Protein AF-A0A179DLZ9-F1 (afdb_monomer)

Secondary structure (DSSP, 8-state):
-HHHHHHHHHHHHS------------SEEEEEEEEEE-SS--HHHHHH-TTS--EE-S---S-S-EEEEEEEEE---S--------SS--S--EEEEETTTTEEEEEGGG-TT-----

Organism: NCBI:txid1826909

Radius of gyration: 25.73 Å; Cα contacts (8 Å, |Δi|>4): 103; c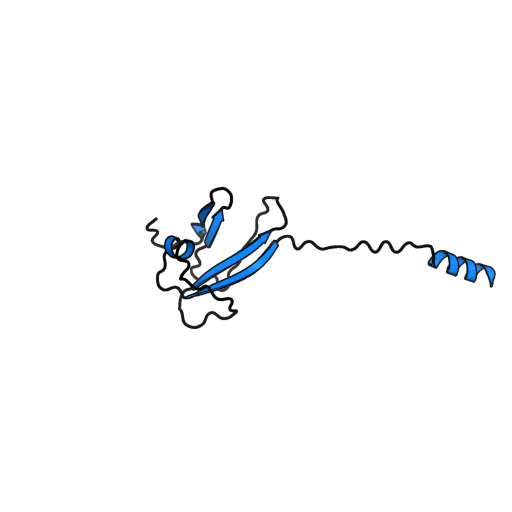hains: 1; bounding box: 44×62×67 Å

Solvent-accessible surface area (backbone atoms only — not comparable to full-atom values): 8088 Å² total; per-residue (Å²): 121,71,68,61,55,54,53,54,55,53,59,66,70,7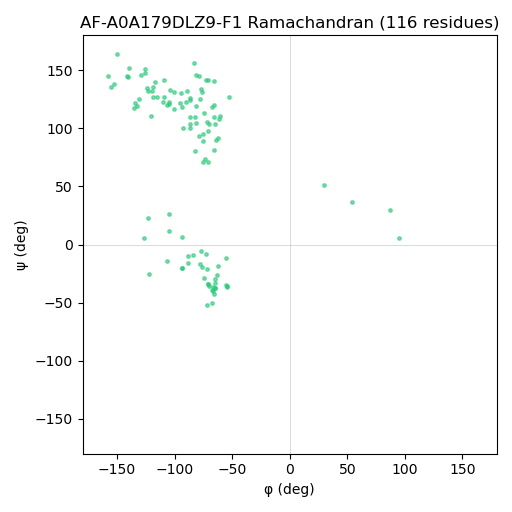0,60,80,80,76,75,72,79,79,76,78,74,71,58,62,44,79,78,42,59,30,39,30,76,52,84,82,74,49,72,69,47,73,75,67,43,82,82,66,70,63,39,77,66,100,67,96,72,95,60,96,48,67,47,76,49,71,44,71,48,63,76,54,91,64,94,69,90,81,86,86,85,66,84,80,81,59,94,54,66,48,73,47,79,37,79,89,80,72,41,80,41,77,44,68,95,36,34,87,81,66,84,76,86,124

Sequence (118 aa):
MKKTILQILFLLFVLPIFAKSANCIIDTAIVQTEMLPDKGYSLNQISKDNSLTFKETDSLKGATSYWVRMLIYNSDNNSKRYISTVDPNINTCLFTFNKISKKWLVNPSFCANLQTNV

Foldseek 3Di:
DVVVVVVVVVVVVPPPPPPPPPPPDPQKDFPAKWKAADPPDDPVCVVPPPVRDTHGDPDDPDHPDMDIDTDMDGPDPDPDDDDDDDPVLPLAWDWDQDPVVRDIDTDCVSNVPDPDPD

Structure (mmCIF, N/CA/C/O backbone):
data_AF-A0A179DLZ9-F1
#
_entry.id   AF-A0A179DLZ9-F1
#
loop_
_atom_site.group_PDB
_atom_site.id
_atom_site.type_symbol
_atom_site.label_atom_id
_atom_site.label_alt_id
_atom_site.label_comp_id
_atom_site.label_asym_id
_atom_site.label_entity_id
_atom_site.label_seq_id
_atom_site.pdbx_PDB_ins_code
_atom_site.Cartn_x
_atom_site.Cartn_y
_atom_site.Cartn_z
_atom_site.occupancy
_atom_site.B_iso_or_equiv
_atom_site.auth_seq_id
_atom_site.auth_comp_id
_atom_site.auth_asym_id
_atom_site.auth_atom_id
_atom_site.pdbx_PDB_model_num
ATOM 1 N N . MET A 1 1 ? 25.231 -45.384 -52.478 1.00 56.72 1 MET A N 1
ATOM 2 C CA . MET A 1 1 ? 24.270 -44.886 -51.463 1.00 56.72 1 MET A CA 1
ATOM 3 C C . MET A 1 1 ? 24.820 -44.746 -50.036 1.00 56.72 1 MET A C 1
ATOM 5 O O . MET A 1 1 ? 24.242 -43.985 -49.282 1.00 56.72 1 MET A O 1
ATOM 9 N N . LYS A 1 2 ? 25.925 -45.399 -49.629 1.00 58.22 2 LYS A N 1
ATOM 10 C CA . LYS A 1 2 ? 26.454 -45.260 -48.248 1.00 58.22 2 LYS A CA 1
ATOM 11 C C . LYS A 1 2 ? 27.168 -43.922 -47.955 1.00 58.22 2 LYS A C 1
ATOM 13 O O . LYS A 1 2 ? 27.132 -43.455 -46.824 1.00 58.22 2 LYS A O 1
ATOM 18 N N . LYS A 1 3 ? 27.775 -43.277 -48.964 1.00 59.50 3 LYS A N 1
ATOM 19 C CA . LYS A 1 3 ? 28.494 -41.992 -48.802 1.00 59.50 3 LYS A CA 1
ATOM 20 C C . LYS A 1 3 ? 27.571 -40.792 -48.538 1.00 59.50 3 LYS A C 1
ATOM 22 O O . LYS A 1 3 ? 27.944 -39.915 -47.770 1.00 59.50 3 LYS A O 1
ATOM 27 N N . THR A 1 4 ? 26.367 -40.782 -49.111 1.00 71.00 4 THR A N 1
ATOM 28 C CA . THR A 1 4 ? 25.389 -39.696 -48.927 1.00 71.00 4 THR A CA 1
ATOM 29 C C . THR A 1 4 ? 24.785 -39.689 -47.524 1.00 71.00 4 THR A C 1
ATOM 31 O O . THR A 1 4 ? 24.560 -38.624 -46.965 1.00 71.00 4 THR A O 1
ATOM 34 N N . ILE A 1 5 ? 24.603 -40.863 -46.911 1.00 74.81 5 ILE A N 1
ATOM 35 C CA . ILE A 1 5 ? 24.109 -40.976 -45.529 1.00 74.81 5 ILE A CA 1
ATOM 36 C C . ILE A 1 5 ? 25.126 -40.392 -44.540 1.00 74.81 5 ILE A C 1
ATOM 38 O O . ILE A 1 5 ? 24.746 -39.643 -43.646 1.00 74.81 5 ILE A O 1
ATOM 42 N N . LEU A 1 6 ? 26.421 -40.668 -44.733 1.00 71.06 6 LEU A N 1
ATOM 43 C CA . LEU A 1 6 ? 27.476 -40.150 -43.856 1.00 71.06 6 LEU A CA 1
ATOM 44 C C . LEU A 1 6 ? 27.616 -38.622 -43.956 1.00 71.06 6 LEU A C 1
ATOM 46 O O . LEU A 1 6 ? 27.827 -37.960 -42.946 1.00 71.06 6 LEU A O 1
ATOM 50 N N . GLN A 1 7 ? 27.447 -38.057 -45.155 1.00 72.44 7 GLN A N 1
ATOM 51 C CA . GLN A 1 7 ? 27.474 -36.605 -45.367 1.00 72.44 7 GLN A CA 1
ATOM 52 C C . GLN A 1 7 ? 26.283 -35.896 -44.709 1.00 72.44 7 GLN A C 1
ATOM 54 O O . GLN A 1 7 ? 26.467 -34.839 -44.115 1.00 72.44 7 GLN A O 1
ATOM 59 N N . ILE A 1 8 ? 25.087 -36.493 -44.750 1.00 71.94 8 ILE A N 1
ATOM 60 C CA . ILE A 1 8 ? 23.900 -35.962 -44.058 1.00 71.94 8 ILE A CA 1
ATOM 61 C C . ILE A 1 8 ? 24.081 -36.040 -42.535 1.00 71.94 8 ILE A C 1
ATOM 63 O O . ILE A 1 8 ? 23.750 -35.090 -41.829 1.00 71.94 8 ILE A O 1
ATOM 67 N N . LEU A 1 9 ? 24.667 -37.131 -42.027 1.00 70.00 9 LEU A N 1
ATOM 68 C CA . LEU A 1 9 ? 24.955 -37.281 -40.598 1.00 70.00 9 LEU A CA 1
ATOM 69 C C . LEU A 1 9 ? 25.984 -36.252 -40.107 1.00 70.00 9 LEU A C 1
ATOM 71 O O . LEU A 1 9 ? 25.851 -35.721 -39.008 1.00 70.00 9 LEU A O 1
ATOM 75 N N . PHE A 1 10 ? 26.985 -35.943 -40.938 1.00 67.69 10 PHE A N 1
ATOM 76 C CA . PHE A 1 10 ? 27.981 -34.919 -40.632 1.00 67.69 10 PHE A CA 1
ATOM 77 C C . PHE A 1 10 ? 27.371 -33.511 -40.669 1.00 67.69 10 PHE A C 1
ATOM 79 O O . PHE A 1 10 ? 27.701 -32.689 -39.824 1.00 67.69 10 PHE A O 1
ATOM 86 N N . LEU A 1 11 ? 26.422 -33.244 -41.575 1.00 65.88 11 LEU A N 1
ATOM 87 C CA . LEU A 1 11 ? 25.724 -31.954 -41.646 1.00 65.88 11 LEU A CA 1
ATOM 88 C C . LEU A 1 11 ? 24.864 -31.673 -40.397 1.00 65.88 11 LEU A C 1
ATOM 90 O O . LEU A 1 11 ? 24.755 -30.526 -39.973 1.00 65.88 11 LEU A O 1
ATOM 94 N N . LEU A 1 12 ? 24.289 -32.713 -39.783 1.00 63.78 12 LEU A N 1
ATOM 95 C CA . LEU A 1 12 ? 23.479 -32.593 -38.562 1.00 63.78 12 LEU A CA 1
ATOM 96 C C . LEU A 1 12 ? 24.309 -32.284 -37.303 1.00 63.78 12 LEU A C 1
ATOM 98 O O . LEU A 1 12 ? 23.765 -31.745 -36.343 1.00 63.78 12 LEU A O 1
ATOM 102 N N . PHE A 1 13 ? 25.614 -32.576 -37.305 1.00 61.50 13 PHE A N 1
ATOM 103 C CA . PHE A 1 13 ? 26.506 -32.338 -36.160 1.00 61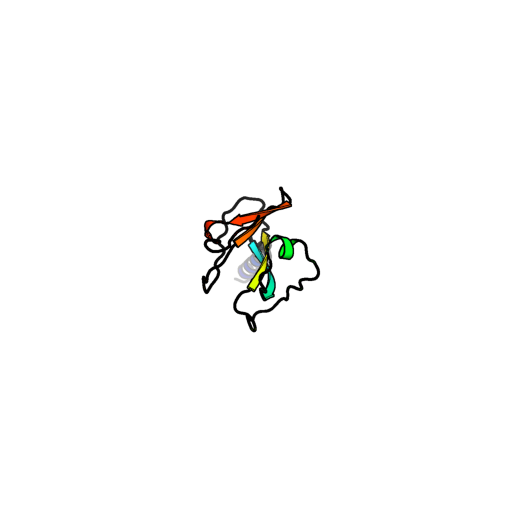.50 13 PHE A CA 1
ATOM 104 C C . PHE A 1 13 ? 27.154 -30.943 -36.139 1.00 61.50 13 PHE A C 1
ATOM 106 O O . PHE A 1 13 ? 27.750 -30.573 -35.130 1.00 61.50 13 PHE A O 1
ATOM 113 N N . VAL A 1 14 ? 27.042 -30.157 -37.220 1.00 62.59 14 VAL A N 1
ATOM 114 C CA . VAL A 1 14 ? 27.684 -28.828 -37.347 1.00 62.59 14 VAL A CA 1
ATOM 115 C C . VAL A 1 14 ? 26.683 -27.680 -37.182 1.00 62.59 14 VAL A C 1
ATOM 117 O O . VAL A 1 14 ? 27.015 -26.529 -37.436 1.00 62.59 14 VAL A O 1
ATOM 120 N N . LEU A 1 15 ? 25.455 -27.942 -36.728 1.00 62.75 15 LEU A N 1
ATOM 121 C CA . LEU A 1 15 ? 24.566 -26.863 -36.303 1.00 62.75 15 LEU A CA 1
ATOM 122 C C . LEU A 1 15 ? 24.940 -26.470 -34.868 1.00 62.75 15 LEU A C 1
ATOM 124 O O . LEU A 1 15 ? 24.601 -27.214 -33.944 1.00 62.75 15 LEU A O 1
ATOM 128 N N . PRO A 1 16 ? 25.621 -25.330 -34.626 1.00 61.59 16 PRO A N 1
ATOM 129 C CA . PRO A 1 16 ? 25.677 -24.786 -33.285 1.00 61.59 16 PRO A CA 1
ATOM 130 C C . PRO A 1 16 ? 24.235 -24.483 -32.891 1.00 61.59 16 PRO A C 1
ATOM 132 O O . PRO A 1 16 ? 23.581 -23.603 -33.453 1.00 61.59 16 PRO A O 1
ATOM 135 N N . ILE A 1 17 ? 23.726 -25.262 -31.941 1.00 60.47 17 ILE A N 1
ATOM 136 C CA . ILE A 1 17 ? 22.481 -24.984 -31.244 1.00 60.47 17 ILE A CA 1
ATOM 137 C C . ILE A 1 17 ? 22.749 -23.712 -30.437 1.00 60.47 17 ILE A C 1
ATOM 139 O O . ILE A 1 17 ? 23.058 -23.751 -29.250 1.00 60.47 17 ILE A O 1
ATOM 143 N N . PHE A 1 18 ? 22.663 -22.554 -31.089 1.00 60.09 18 PHE A N 1
ATOM 144 C CA . PHE A 1 18 ? 22.463 -21.288 -30.408 1.00 60.09 18 PHE A CA 1
ATOM 145 C C . PHE A 1 18 ? 21.025 -21.298 -29.893 1.00 60.09 18 PHE A C 1
ATOM 147 O O . PHE A 1 18 ? 20.148 -20.606 -30.408 1.00 60.09 18 PHE A O 1
ATOM 154 N N . ALA A 1 19 ? 20.766 -22.128 -28.883 1.00 58.84 19 ALA A N 1
ATOM 155 C CA . ALA A 1 19 ? 19.620 -21.953 -28.018 1.00 58.84 19 ALA A CA 1
ATOM 156 C C . ALA A 1 19 ? 19.845 -20.619 -27.305 1.00 58.84 19 ALA A C 1
ATOM 158 O O . ALA A 1 19 ? 20.521 -20.532 -26.283 1.00 58.84 19 ALA A O 1
ATOM 159 N N . LYS A 1 20 ? 19.355 -19.541 -27.916 1.00 55.66 20 LYS A N 1
ATOM 160 C CA . LYS A 1 20 ? 19.321 -18.230 -27.288 1.00 55.66 20 LYS A CA 1
ATOM 161 C C . LYS A 1 20 ? 18.343 -18.373 -26.128 1.00 55.66 20 LYS A C 1
ATOM 163 O O . LYS A 1 20 ? 17.153 -18.573 -26.360 1.00 55.66 20 LYS A O 1
ATOM 168 N N . SER A 1 21 ? 18.837 -18.342 -24.893 1.00 57.19 21 SER A N 1
ATOM 169 C CA . SER A 1 21 ? 17.959 -18.271 -23.732 1.00 57.19 21 SER A CA 1
ATOM 170 C C . SER A 1 21 ? 17.164 -16.972 -23.842 1.00 57.19 21 SER A C 1
ATOM 172 O O . SER A 1 21 ? 17.698 -15.868 -23.730 1.00 57.19 21 SER A O 1
ATOM 174 N N . ALA A 1 22 ? 15.875 -17.094 -24.145 1.00 50.47 22 ALA A N 1
ATOM 175 C CA . ALA A 1 22 ? 14.949 -15.992 -23.995 1.00 50.47 22 ALA A CA 1
ATOM 176 C C . ALA A 1 22 ? 14.676 -15.861 -22.496 1.00 50.47 22 ALA A C 1
ATOM 178 O O . ALA A 1 22 ? 13.786 -16.508 -21.952 1.00 50.47 22 ALA A O 1
ATOM 179 N N . ASN A 1 23 ? 15.492 -15.063 -21.809 1.00 52.59 23 ASN A N 1
ATOM 180 C CA . ASN A 1 23 ? 15.123 -14.588 -20.486 1.00 52.59 23 ASN A CA 1
ATOM 181 C C . ASN A 1 23 ? 14.000 -13.573 -20.695 1.00 52.59 23 ASN A C 1
ATOM 183 O O . ASN A 1 23 ? 14.256 -12.424 -21.056 1.00 52.59 23 ASN A O 1
ATOM 187 N N . CYS A 1 24 ? 12.752 -14.009 -20.534 1.00 46.41 24 CYS A N 1
ATOM 188 C CA . CYS A 1 24 ? 11.640 -13.082 -20.405 1.00 46.41 24 CYS A CA 1
ATOM 189 C C . CYS A 1 24 ? 11.859 -12.301 -19.109 1.00 46.41 24 CYS A C 1
ATOM 191 O O . CYS A 1 24 ? 11.669 -12.831 -18.016 1.00 46.41 24 CYS A O 1
ATOM 193 N N . ILE A 1 25 ? 12.301 -11.052 -19.229 1.00 51.81 25 ILE A N 1
ATOM 194 C CA . ILE A 1 25 ? 12.226 -10.114 -18.118 1.00 51.81 25 ILE A CA 1
ATOM 195 C C . ILE A 1 25 ? 10.733 -9.854 -17.915 1.00 51.81 25 ILE A C 1
ATOM 197 O O . ILE A 1 25 ? 10.042 -9.425 -18.837 1.00 51.81 25 ILE A O 1
ATOM 201 N N . ILE A 1 26 ? 10.212 -10.195 -16.739 1.00 59.38 26 ILE A N 1
ATOM 202 C CA . ILE A 1 26 ? 8.847 -9.829 -16.371 1.00 59.38 26 ILE A CA 1
ATOM 203 C C . ILE A 1 26 ? 8.864 -8.312 -16.165 1.00 59.38 26 ILE A C 1
ATOM 205 O O . ILE A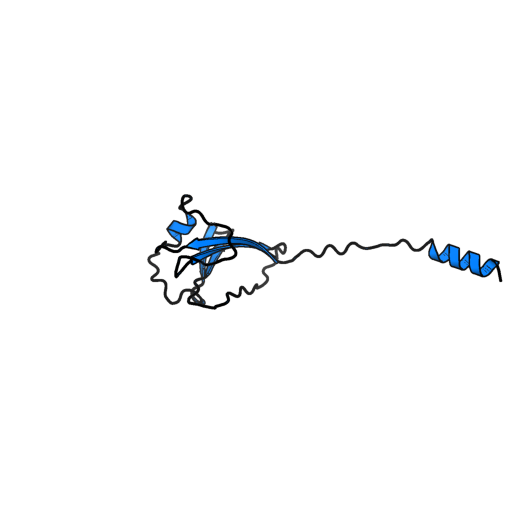 1 26 ? 9.391 -7.844 -15.160 1.00 59.38 26 ILE A O 1
ATOM 209 N N . ASP A 1 27 ? 8.330 -7.564 -17.136 1.00 67.19 27 ASP A N 1
ATOM 210 C CA . ASP A 1 27 ? 8.405 -6.094 -17.191 1.00 67.19 27 ASP A CA 1
ATOM 211 C C . ASP A 1 27 ? 7.869 -5.424 -15.912 1.00 67.19 27 ASP A C 1
ATOM 213 O O . ASP A 1 27 ? 8.392 -4.403 -15.465 1.00 67.19 27 ASP A O 1
ATOM 217 N N . THR A 1 28 ? 6.826 -5.989 -15.294 1.00 74.62 28 THR A N 1
ATOM 218 C CA . THR A 1 28 ? 6.277 -5.516 -14.016 1.00 74.62 28 THR A CA 1
ATOM 219 C C . THR A 1 28 ? 5.558 -6.641 -13.283 1.00 74.62 28 THR A C 1
ATOM 221 O O . THR A 1 28 ? 4.771 -7.372 -13.881 1.00 74.62 28 THR A O 1
ATOM 224 N N . ALA A 1 29 ? 5.802 -6.765 -11.980 1.00 81.19 29 ALA A N 1
ATOM 225 C CA . ALA A 1 29 ? 5.154 -7.754 -11.127 1.00 81.19 29 ALA A CA 1
ATOM 226 C C . ALA A 1 29 ? 4.815 -7.165 -9.755 1.00 81.19 29 ALA A C 1
ATOM 228 O O . ALA A 1 29 ? 5.589 -6.387 -9.194 1.00 81.19 29 ALA A O 1
ATOM 229 N N . ILE A 1 30 ? 3.679 -7.577 -9.189 1.00 82.00 30 ILE A N 1
ATOM 230 C CA . ILE A 1 30 ? 3.442 -7.419 -7.754 1.00 82.00 30 ILE A CA 1
ATOM 231 C C . ILE A 1 30 ? 4.298 -8.477 -7.064 1.00 82.00 30 ILE A C 1
ATOM 233 O O . ILE A 1 30 ? 4.081 -9.670 -7.252 1.00 82.00 30 ILE A O 1
ATOM 237 N N . VAL A 1 31 ? 5.305 -8.034 -6.320 1.00 87.94 31 VAL A N 1
ATOM 238 C CA . VAL A 1 31 ? 6.245 -8.930 -5.631 1.00 87.94 31 VAL A CA 1
ATOM 239 C C . VAL A 1 31 ? 5.822 -9.218 -4.201 1.00 87.94 31 VAL A C 1
ATOM 241 O O . VAL A 1 31 ? 6.267 -10.203 -3.626 1.00 87.94 31 VAL A O 1
ATOM 244 N N . GLN A 1 32 ? 4.971 -8.367 -3.630 1.00 89.00 32 GLN A N 1
ATOM 245 C CA . GLN A 1 32 ? 4.464 -8.542 -2.281 1.00 89.00 32 GLN A CA 1
ATOM 246 C C . GLN A 1 32 ? 3.097 -7.878 -2.143 1.00 89.00 32 GLN A C 1
ATOM 248 O O . GLN A 1 32 ? 2.910 -6.753 -2.617 1.00 89.00 32 GLN A O 1
ATOM 253 N N . THR A 1 33 ? 2.181 -8.555 -1.455 1.00 90.44 33 THR A N 1
ATOM 254 C CA . THR A 1 33 ? 0.868 -8.025 -1.085 1.00 90.44 33 THR A CA 1
ATOM 255 C C . THR A 1 33 ? 0.625 -8.314 0.384 1.00 90.44 33 THR A C 1
ATOM 257 O O . THR A 1 33 ? 0.565 -9.467 0.801 1.00 90.44 33 THR A O 1
ATOM 260 N N . GLU A 1 34 ? 0.455 -7.260 1.168 1.00 93.62 34 GLU A N 1
ATOM 261 C CA . GLU A 1 34 ? 0.185 -7.362 2.594 1.00 93.62 34 GLU A CA 1
ATOM 262 C C . GLU A 1 34 ? -1.080 -6.579 2.946 1.00 93.62 34 GLU A C 1
ATOM 264 O O . GLU A 1 34 ? -1.415 -5.575 2.312 1.00 93.62 34 GLU A O 1
ATOM 269 N N . MET A 1 35 ? -1.778 -7.015 3.989 1.00 92.38 35 MET A N 1
ATOM 270 C CA . MET A 1 35 ? -3.063 -6.448 4.383 1.00 92.38 35 MET A CA 1
ATOM 271 C C . MET A 1 35 ? -3.085 -6.096 5.868 1.00 92.38 35 MET A C 1
ATOM 273 O O . MET A 1 35 ? -2.507 -6.792 6.706 1.00 92.38 35 MET A O 1
ATOM 277 N N . LEU A 1 36 ? -3.798 -5.022 6.194 1.00 94.00 36 LEU A N 1
ATOM 278 C CA . LEU A 1 36 ? -4.065 -4.578 7.557 1.00 94.00 36 LEU A CA 1
ATOM 279 C C . LEU A 1 36 ? -5.557 -4.228 7.675 1.00 94.00 36 LEU A C 1
ATOM 281 O O . LEU A 1 36 ? -6.022 -3.353 6.943 1.00 94.00 36 LEU A O 1
ATOM 285 N N . PRO A 1 37 ? -6.315 -4.872 8.583 1.00 93.75 37 PRO A N 1
ATOM 286 C CA . PRO A 1 37 ? -7.674 -4.454 8.909 1.00 93.75 37 PRO A CA 1
ATOM 287 C C . PRO A 1 37 ? -7.712 -2.977 9.290 1.00 93.75 37 PRO A C 1
ATOM 289 O O . PRO A 1 37 ? -6.969 -2.539 10.172 1.00 93.75 37 PRO A O 1
ATOM 292 N N . ASP A 1 38 ? -8.570 -2.212 8.630 1.00 92.19 38 ASP A N 1
ATOM 293 C CA . ASP A 1 38 ? -8.689 -0.793 8.912 1.00 92.19 38 ASP A CA 1
ATOM 294 C C . ASP A 1 38 ? -9.496 -0.564 10.198 1.00 92.19 38 ASP A C 1
ATOM 296 O O . ASP A 1 38 ? -10.537 -1.176 10.437 1.00 92.19 38 ASP A O 1
ATOM 300 N N . LYS A 1 39 ? -8.968 0.315 11.051 1.00 92.56 39 LYS A N 1
ATOM 301 C CA . LYS A 1 39 ? -9.574 0.733 12.322 1.00 92.56 39 LYS A CA 1
ATOM 302 C C . LYS A 1 39 ? -9.771 2.252 12.377 1.00 92.56 39 LYS A C 1
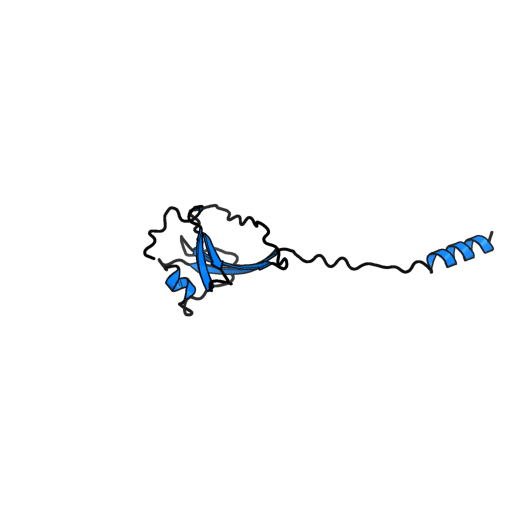ATOM 304 O O . LYS A 1 39 ? -9.830 2.819 13.465 1.00 92.56 39 LYS A O 1
ATOM 309 N N . GLY A 1 40 ? -9.833 2.906 11.214 1.00 91.19 40 GLY A N 1
ATOM 310 C CA . GLY A 1 40 ? -9.869 4.364 11.085 1.00 91.19 40 GLY A CA 1
ATOM 311 C C . GLY A 1 40 ? -8.474 4.987 11.040 1.00 91.19 40 GLY A C 1
ATOM 312 O O . GLY A 1 40 ? -8.280 6.107 11.509 1.00 91.19 40 GLY A O 1
ATOM 313 N N . TYR A 1 41 ? -7.484 4.256 10.521 1.00 92.12 41 TYR A N 1
ATOM 314 C CA . TYR A 1 41 ? -6.127 4.780 10.402 1.00 92.12 41 TYR A CA 1
ATOM 315 C C . TYR A 1 41 ? -6.055 5.851 9.312 1.00 92.12 41 TYR A C 1
ATOM 317 O O . TYR A 1 41 ? -6.649 5.722 8.248 1.00 92.12 41 TYR A O 1
ATOM 325 N N . SER A 1 42 ? -5.273 6.898 9.546 1.00 90.94 42 SER A N 1
ATOM 326 C CA . SER A 1 42 ? -4.888 7.857 8.509 1.00 90.94 42 SER A CA 1
ATOM 327 C C . SER A 1 42 ? -3.689 7.350 7.702 1.00 90.94 42 SER A C 1
ATOM 329 O O . SER A 1 42 ? -2.847 6.611 8.215 1.00 90.94 42 SER A O 1
ATOM 331 N N . LEU A 1 43 ? -3.521 7.832 6.465 1.00 89.62 43 LEU A N 1
ATOM 332 C CA . LEU A 1 43 ? -2.329 7.539 5.654 1.00 89.62 43 LEU A CA 1
ATOM 333 C C . LEU A 1 43 ? -1.022 7.897 6.388 1.00 89.62 43 LEU A C 1
ATOM 335 O O . LEU A 1 43 ? -0.016 7.197 6.270 1.00 89.62 43 LEU A O 1
ATOM 339 N N . ASN A 1 44 ? -1.027 8.982 7.167 1.00 90.56 44 ASN A N 1
ATOM 340 C CA . ASN A 1 44 ? 0.134 9.397 7.948 1.00 90.56 44 ASN A CA 1
ATOM 341 C C . ASN A 1 44 ? 0.484 8.374 9.043 1.00 90.56 44 ASN A C 1
ATOM 343 O O . A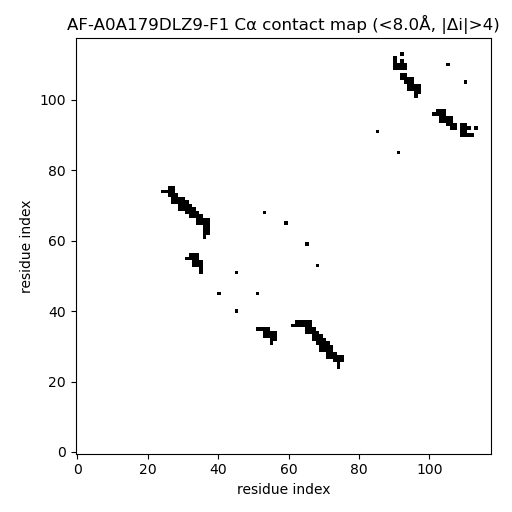SN A 1 44 ? 1.663 8.109 9.257 1.00 90.56 44 ASN A O 1
ATOM 347 N N . GLN A 1 45 ? -0.513 7.755 9.684 1.00 93.06 45 GLN A N 1
ATOM 348 C CA . GLN A 1 45 ? -0.284 6.645 10.617 1.00 93.06 45 GLN A CA 1
ATOM 349 C C . GLN A 1 45 ? 0.232 5.412 9.874 1.00 93.06 45 GLN A C 1
ATOM 351 O O . GLN A 1 45 ? 1.294 4.909 10.217 1.00 93.06 45 GLN A O 1
ATOM 356 N N . ILE A 1 46 ? -0.435 4.994 8.795 1.00 93.06 46 ILE A N 1
ATOM 357 C CA . ILE A 1 46 ? -0.029 3.829 7.987 1.00 93.06 46 ILE A CA 1
ATOM 358 C C . ILE A 1 46 ? 1.418 3.929 7.483 1.00 93.06 46 ILE A C 1
ATOM 360 O O . ILE A 1 46 ? 2.107 2.917 7.358 1.00 93.06 46 ILE A O 1
ATOM 364 N N . SER A 1 47 ? 1.875 5.142 7.166 1.00 89.81 47 SER A N 1
ATOM 365 C CA . SER A 1 47 ? 3.204 5.381 6.594 1.00 89.81 47 SER A CA 1
ATOM 366 C C . SER A 1 47 ? 4.325 5.583 7.616 1.00 89.81 47 SER A C 1
ATOM 368 O O . SER A 1 47 ? 5.488 5.511 7.222 1.00 89.81 47 SER A O 1
ATOM 370 N N . LYS A 1 48 ? 4.013 5.856 8.890 1.00 90.62 48 LYS A N 1
ATOM 371 C CA . LYS A 1 48 ? 5.016 6.182 9.925 1.00 90.62 48 LYS A CA 1
ATOM 372 C C . LYS A 1 48 ? 4.996 5.250 11.128 1.00 90.62 48 LYS A C 1
ATOM 374 O O . LYS A 1 48 ? 6.005 5.138 11.820 1.00 90.62 48 LYS A O 1
ATOM 379 N N . ASP A 1 49 ? 3.858 4.631 11.406 1.00 94.44 49 ASP A N 1
ATOM 380 C CA . ASP A 1 49 ? 3.695 3.760 12.556 1.00 94.44 49 ASP A CA 1
ATOM 381 C C . ASP A 1 49 ? 4.137 2.334 12.216 1.00 94.44 49 ASP A C 1
ATOM 383 O O . ASP A 1 49 ? 3.405 1.546 11.616 1.00 94.44 49 ASP A O 1
ATOM 387 N N . ASN A 1 50 ? 5.356 2.000 12.634 1.00 90.25 50 ASN A N 1
ATOM 388 C CA . ASN A 1 50 ? 5.939 0.674 12.437 1.00 90.25 50 ASN A CA 1
ATOM 389 C C . ASN A 1 50 ? 5.324 -0.403 13.348 1.00 90.25 50 ASN A C 1
ATOM 391 O O . ASN A 1 50 ? 5.637 -1.579 13.179 1.00 90.25 50 ASN A O 1
ATOM 395 N N . SER A 1 51 ? 4.475 -0.035 14.318 1.00 95.00 51 SER A N 1
ATOM 396 C CA . SER A 1 51 ? 3.753 -1.013 15.144 1.00 95.00 51 SER A CA 1
ATOM 397 C C . SER A 1 51 ? 2.579 -1.651 14.393 1.00 95.00 51 SER A C 1
ATOM 399 O O . SER A 1 51 ? 2.127 -2.746 14.743 1.00 95.00 51 SER A O 1
ATOM 401 N N . LEU A 1 52 ? 2.106 -1.005 13.321 1.00 94.62 52 LEU A N 1
ATOM 402 C CA . LEU A 1 52 ? 1.043 -1.525 12.472 1.00 94.62 52 LEU A CA 1
ATOM 403 C C . LEU A 1 52 ? 1.559 -2.700 11.642 1.00 94.62 52 LEU A C 1
ATOM 405 O O . LEU A 1 52 ? 2.295 -2.546 10.667 1.00 94.62 52 LEU A O 1
ATOM 409 N N . THR A 1 53 ? 1.150 -3.900 12.041 1.00 92.25 53 THR A N 1
ATOM 410 C CA . THR A 1 53 ? 1.594 -5.140 11.407 1.00 92.25 53 THR A CA 1
ATOM 411 C C . THR A 1 53 ? 0.711 -5.471 10.211 1.00 92.25 53 THR A C 1
ATOM 413 O O . THR A 1 53 ? -0.408 -5.965 10.368 1.00 92.25 53 THR A O 1
ATOM 416 N N . PHE A 1 54 ? 1.236 -5.220 9.017 1.00 94.19 54 PHE A N 1
ATOM 417 C CA . PHE A 1 54 ? 0.692 -5.765 7.781 1.00 94.19 54 PHE A CA 1
ATOM 418 C C . PHE A 1 54 ? 1.016 -7.261 7.701 1.00 94.19 54 PHE A C 1
ATOM 420 O O . PHE A 1 54 ? 2.083 -7.695 8.135 1.00 94.19 54 PHE A O 1
ATOM 427 N N . LYS A 1 55 ? 0.075 -8.061 7.199 1.00 93.31 55 LYS A N 1
ATOM 428 C CA . LYS A 1 55 ? 0.230 -9.514 7.076 1.00 93.31 55 LYS A CA 1
ATOM 429 C C . LYS A 1 55 ? 0.017 -9.942 5.637 1.00 93.31 55 LYS A C 1
ATOM 431 O O . LYS A 1 55 ? -0.963 -9.531 5.018 1.00 93.31 55 LYS A O 1
ATOM 436 N N . GLU A 1 56 ? 0.895 -10.798 5.135 1.00 91.94 56 GLU A N 1
ATOM 437 C CA . GLU A 1 56 ? 0.647 -11.526 3.894 1.00 91.94 56 GLU A CA 1
ATOM 438 C C . GLU A 1 56 ? -0.525 -12.481 4.116 1.00 91.94 56 GLU A C 1
ATOM 440 O O . GLU A 1 56 ? -0.522 -13.310 5.031 1.00 91.94 56 GLU A O 1
ATOM 445 N N . THR A 1 57 ? -1.585 -12.304 3.337 1.00 84.12 57 THR A N 1
ATOM 446 C CA . THR A 1 57 ? -2.765 -13.156 3.409 1.00 84.12 57 THR A CA 1
ATOM 447 C C . THR A 1 57 ? -3.543 -13.094 2.108 1.00 84.12 57 THR A C 1
ATOM 449 O O . THR A 1 57 ? -3.675 -12.034 1.501 1.00 84.12 57 THR A O 1
ATOM 452 N N . ASP A 1 58 ? -4.125 -14.230 1.741 1.00 78.94 58 ASP A N 1
ATOM 453 C CA . ASP A 1 58 ? -4.994 -14.357 0.571 1.00 78.94 58 ASP A CA 1
ATOM 454 C C . ASP A 1 58 ? -6.479 -14.171 0.940 1.00 78.94 58 ASP A C 1
ATOM 456 O O . ASP A 1 58 ? -7.370 -1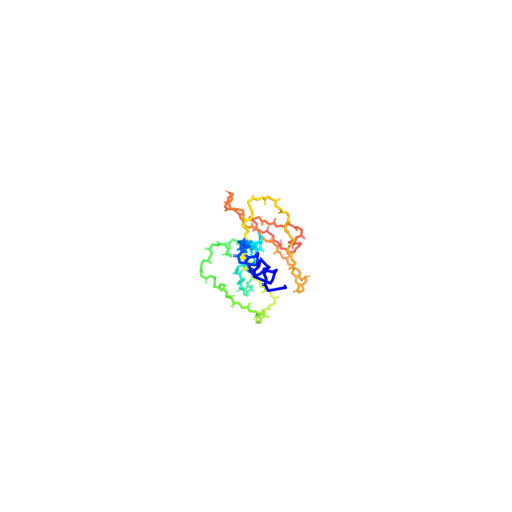4.403 0.126 1.00 78.94 58 ASP A O 1
ATOM 460 N N . SER A 1 59 ? -6.778 -13.803 2.195 1.00 77.31 59 SER A N 1
ATOM 461 C CA . SER A 1 59 ? -8.140 -13.785 2.728 1.00 77.31 59 SER A CA 1
ATOM 462 C C . SER A 1 59 ? -8.453 -12.514 3.518 1.00 77.31 59 SER A C 1
ATOM 464 O O . SER A 1 59 ? -7.963 -12.302 4.626 1.00 77.31 59 SER A O 1
ATOM 466 N N . LEU A 1 60 ? -9.422 -11.747 3.021 1.00 82.12 60 LEU A N 1
ATOM 467 C CA . LEU A 1 60 ? -10.025 -10.602 3.706 1.00 82.12 60 LEU A CA 1
ATOM 468 C C . LEU A 1 60 ? -11.111 -11.075 4.688 1.00 82.12 60 LEU A C 1
ATOM 470 O O . LEU A 1 60 ? -12.298 -11.081 4.370 1.00 82.12 60 LEU A O 1
ATOM 474 N N . LYS A 1 61 ? -10.708 -11.541 5.876 1.00 82.94 61 LYS A N 1
ATOM 475 C CA . LYS A 1 61 ? -11.637 -11.938 6.954 1.00 82.94 61 LYS A CA 1
ATOM 476 C C . LYS A 1 61 ? -11.464 -11.064 8.193 1.00 82.94 61 LYS A C 1
ATOM 478 O O . LYS A 1 61 ? -10.341 -10.742 8.577 1.00 82.94 61 LYS A O 1
ATOM 483 N N . GLY A 1 62 ? -12.579 -10.706 8.833 1.00 83.31 62 GLY A N 1
ATOM 484 C CA . GLY A 1 62 ? -12.588 -10.055 10.149 1.00 83.31 62 GLY A CA 1
ATOM 485 C C . GLY A 1 62 ? -12.658 -8.523 10.166 1.00 83.31 62 GLY A C 1
ATOM 486 O O . GLY A 1 62 ? -12.586 -7.957 11.253 1.00 83.31 62 GLY A O 1
ATOM 487 N N . ALA A 1 63 ? -12.813 -7.852 9.021 1.00 88.12 63 ALA A N 1
ATOM 488 C CA . ALA A 1 63 ? -13.079 -6.413 8.954 1.00 88.12 63 ALA A CA 1
ATOM 489 C C . ALA A 1 63 ? -13.904 -6.031 7.716 1.00 88.12 63 ALA A C 1
ATOM 491 O O . ALA A 1 63 ? -14.041 -6.811 6.777 1.00 88.12 63 ALA A O 1
ATOM 492 N N . THR A 1 64 ? -14.467 -4.822 7.737 1.00 88.44 64 THR A N 1
ATOM 493 C CA . THR A 1 64 ? -15.264 -4.243 6.642 1.00 88.44 64 THR A CA 1
ATOM 494 C C . THR A 1 64 ? -14.434 -3.390 5.683 1.00 88.44 64 THR A C 1
ATOM 496 O O . THR A 1 64 ? -14.856 -3.154 4.556 1.00 88.44 64 THR A O 1
ATOM 499 N N . SER A 1 65 ? -13.265 -2.922 6.123 1.00 89.69 65 SER A N 1
ATOM 500 C CA . SER A 1 65 ? -12.307 -2.143 5.338 1.00 89.69 65 SER A CA 1
ATOM 501 C C . SER A 1 65 ? -10.879 -2.596 5.646 1.00 89.69 65 SER A C 1
ATOM 503 O O . SER A 1 65 ? -10.586 -3.113 6.729 1.00 89.69 65 SER A O 1
ATOM 505 N N . TYR A 1 66 ? -9.989 -2.429 4.669 1.00 91.31 66 TYR A N 1
ATOM 506 C CA . TYR A 1 66 ? -8.600 -2.869 4.752 1.00 91.31 66 TYR A CA 1
ATOM 507 C C . TYR A 1 66 ? -7.668 -1.859 4.098 1.00 91.31 66 TYR A C 1
ATOM 509 O O . TYR A 1 66 ? -7.976 -1.288 3.052 1.00 91.31 66 TYR A O 1
ATOM 517 N N . TRP A 1 67 ? -6.483 -1.721 4.679 1.00 92.25 67 TRP A N 1
ATOM 518 C CA . TRP A 1 67 ? -5.321 -1.178 3.999 1.00 92.25 67 TRP A CA 1
ATOM 519 C C . TRP A 1 67 ? -4.609 -2.312 3.277 1.00 92.25 67 TRP A C 1
ATOM 521 O O . TRP A 1 67 ? -4.222 -3.302 3.899 1.00 92.25 67 TRP A O 1
ATOM 531 N N . VAL A 1 68 ? -4.419 -2.154 1.970 1.00 90.75 68 VAL A N 1
ATOM 532 C CA . VAL A 1 68 ? -3.664 -3.096 1.143 1.00 90.75 68 VAL A CA 1
ATOM 533 C C . VAL A 1 68 ? -2.367 -2.424 0.723 1.00 90.75 68 VAL A C 1
ATOM 535 O O . VAL A 1 68 ? -2.374 -1.353 0.115 1.00 90.75 68 VAL A O 1
ATOM 538 N N . ARG A 1 69 ? -1.242 -3.049 1.062 1.00 91.88 69 ARG A N 1
ATOM 539 C CA . ARG A 1 69 ? 0.088 -2.614 0.653 1.00 91.88 69 ARG A CA 1
ATOM 540 C C . ARG A 1 69 ? 0.582 -3.550 -0.436 1.00 91.88 69 ARG A C 1
ATOM 542 O O . ARG A 1 69 ? 0.705 -4.747 -0.212 1.00 91.88 69 ARG A O 1
ATOM 549 N N . MET A 1 70 ? 0.884 -2.985 -1.598 1.00 88.75 70 MET A N 1
ATOM 550 C CA . MET A 1 70 ? 1.472 -3.719 -2.714 1.00 88.75 70 MET A CA 1
ATOM 551 C C . MET A 1 70 ? 2.867 -3.177 -2.991 1.00 88.75 70 MET A C 1
ATOM 553 O O . MET A 1 70 ? 3.038 -1.973 -3.200 1.00 88.75 70 MET A O 1
ATOM 557 N N . LEU A 1 71 ? 3.856 -4.065 -3.018 1.00 88.88 71 LEU A N 1
ATOM 558 C CA . LEU A 1 71 ? 5.172 -3.757 -3.553 1.00 88.88 71 LEU A CA 1
ATOM 559 C C . LEU A 1 71 ? 5.197 -4.187 -5.016 1.00 88.88 71 LEU A C 1
ATOM 561 O O . LEU A 1 71 ? 5.023 -5.361 -5.337 1.00 88.88 71 LEU A O 1
ATOM 565 N N . ILE A 1 72 ? 5.402 -3.219 -5.903 1.00 85.12 72 ILE A N 1
ATOM 566 C CA . ILE A 1 72 ? 5.447 -3.446 -7.344 1.00 85.12 72 ILE A CA 1
ATOM 567 C C . ILE A 1 72 ? 6.899 -3.324 -7.792 1.00 85.12 72 ILE A C 1
ATOM 569 O O . ILE A 1 72 ? 7.528 -2.277 -7.618 1.00 85.12 72 ILE A O 1
ATOM 573 N N . TYR A 1 73 ? 7.426 -4.396 -8.371 1.00 84.56 73 TYR A N 1
ATOM 574 C CA . TYR A 1 73 ? 8.693 -4.375 -9.081 1.00 84.56 73 TYR A CA 1
ATOM 575 C C . TYR A 1 73 ? 8.440 -3.972 -10.529 1.00 84.56 73 TYR A C 1
ATOM 577 O O . TYR A 1 73 ? 7.628 -4.591 -11.212 1.00 84.56 73 TYR A O 1
ATOM 585 N N . ASN A 1 74 ? 9.142 -2.941 -10.986 1.00 79.50 74 ASN A N 1
ATOM 586 C CA . ASN A 1 74 ? 9.168 -2.521 -12.380 1.00 79.50 74 ASN A CA 1
ATOM 587 C C . ASN A 1 74 ? 10.625 -2.598 -12.849 1.00 79.50 74 ASN A C 1
ATOM 589 O O . ASN A 1 74 ? 11.464 -1.835 -12.363 1.00 79.50 74 ASN A O 1
ATOM 593 N N . SER A 1 75 ? 10.929 -3.543 -13.740 1.00 75.75 75 SER A N 1
ATOM 594 C CA . SER A 1 75 ? 12.271 -3.692 -14.317 1.00 75.75 75 SER A CA 1
ATOM 595 C C . SER A 1 75 ? 12.555 -2.665 -15.408 1.00 75.75 75 SER A C 1
ATOM 597 O O . SER A 1 75 ? 13.713 -2.468 -15.772 1.00 75.75 75 SER A O 1
ATOM 599 N N . ASP A 1 76 ? 11.514 -2.024 -15.944 1.00 72.69 76 ASP A N 1
ATOM 600 C CA . ASP A 1 76 ? 11.639 -1.018 -16.986 1.00 72.69 76 ASP A CA 1
ATOM 601 C C . ASP A 1 76 ? 11.793 0.382 -16.371 1.00 72.69 76 ASP A C 1
ATOM 603 O O . ASP A 1 76 ? 10.945 0.868 -15.619 1.00 72.69 76 ASP A O 1
ATOM 607 N N . ASN A 1 77 ? 12.889 1.058 -16.716 1.00 66.44 77 ASN A N 1
ATOM 608 C CA . ASN A 1 77 ? 13.149 2.435 -16.293 1.00 66.44 77 ASN A CA 1
ATOM 609 C C . ASN A 1 77 ? 12.323 3.464 -17.093 1.00 66.44 77 ASN A C 1
ATOM 611 O O . ASN A 1 77 ? 12.361 4.659 -16.801 1.00 66.44 77 ASN A O 1
ATOM 615 N N . ASN A 1 78 ? 11.588 3.025 -18.117 1.00 67.31 78 ASN A N 1
ATOM 616 C CA . ASN A 1 78 ? 10.713 3.892 -18.889 1.00 67.31 78 ASN A CA 1
ATOM 617 C C . ASN A 1 78 ? 9.399 4.164 -18.147 1.00 67.31 78 ASN A C 1
ATOM 619 O O . ASN A 1 78 ? 8.818 3.299 -17.489 1.00 67.31 78 ASN A O 1
ATOM 623 N N . SER A 1 79 ? 8.877 5.378 -18.316 1.00 65.00 79 SER A N 1
ATOM 624 C CA . SER A 1 79 ? 7.563 5.788 -17.825 1.00 65.00 79 SER A CA 1
ATOM 625 C C . SER A 1 79 ? 6.439 5.175 -18.669 1.00 65.00 79 SER A C 1
ATOM 627 O O . SER A 1 79 ? 5.778 5.841 -19.466 1.00 65.00 79 SER A O 1
ATOM 629 N N . LYS A 1 80 ? 6.199 3.874 -18.499 1.00 69.69 80 LYS A N 1
ATOM 630 C CA . LYS A 1 80 ? 5.015 3.205 -19.047 1.00 69.69 80 LYS A CA 1
ATOM 631 C C . LYS A 1 80 ? 3.807 3.433 -18.137 1.00 69.69 80 LYS A C 1
ATOM 633 O O . LYS A 1 80 ? 3.924 3.536 -16.916 1.00 69.69 80 LYS A O 1
ATOM 638 N N . ARG A 1 81 ? 2.622 3.531 -18.747 1.00 71.12 81 ARG A N 1
ATOM 639 C CA . ARG A 1 81 ? 1.355 3.540 -18.007 1.00 71.12 81 ARG A CA 1
ATOM 640 C C . ARG A 1 81 ? 1.021 2.109 -17.603 1.00 71.12 81 ARG A C 1
ATOM 642 O O . ARG A 1 81 ? 0.916 1.247 -18.470 1.00 71.12 81 ARG A O 1
ATOM 649 N N . TYR A 1 82 ? 0.808 1.897 -16.310 1.00 73.44 82 TYR A N 1
ATOM 650 C CA . TYR A 1 82 ? 0.320 0.638 -15.757 1.00 73.44 82 TYR A CA 1
ATOM 651 C C . TYR A 1 82 ? -1.117 0.811 -15.276 1.00 73.44 82 TYR A C 1
ATOM 653 O O . TYR A 1 82 ? -1.476 1.860 -14.737 1.00 73.44 82 TYR A O 1
ATOM 661 N N . ILE A 1 83 ? -1.933 -0.219 -15.484 1.00 74.31 83 ILE A N 1
ATOM 662 C CA . ILE A 1 83 ? -3.312 -0.270 -15.002 1.00 74.31 83 ILE A CA 1
ATOM 663 C C . ILE A 1 83 ? -3.328 -1.213 -13.804 1.00 74.31 83 ILE A C 1
ATOM 665 O O . ILE A 1 83 ? -2.928 -2.368 -13.923 1.00 74.31 83 ILE A O 1
ATOM 669 N N . SER A 1 84 ? -3.775 -0.706 -12.659 1.00 73.00 84 SER A N 1
ATOM 670 C CA . SER A 1 84 ? -4.092 -1.525 -11.492 1.00 73.00 84 SER A CA 1
ATOM 671 C C . SER A 1 84 ? -5.601 -1.718 -11.437 1.00 73.00 84 SER A C 1
ATOM 673 O O . SER A 1 84 ? -6.346 -0.742 -11.557 1.00 73.00 84 SER A O 1
ATOM 675 N N . THR A 1 85 ? -6.036 -2.962 -11.264 1.00 75.69 85 THR A N 1
ATOM 676 C CA . THR A 1 85 ? -7.451 -3.327 -11.169 1.00 75.69 85 THR A CA 1
ATOM 677 C C . THR A 1 85 ? -7.687 -3.975 -9.814 1.00 75.69 85 THR A C 1
ATOM 679 O O . THR A 1 85 ? -6.935 -4.863 -9.420 1.00 75.69 85 THR A O 1
ATOM 682 N N . VAL A 1 86 ? -8.726 -3.531 -9.111 1.00 76.25 86 VAL A N 1
ATOM 683 C CA . VAL A 1 86 ? -9.174 -4.104 -7.836 1.00 76.25 86 VAL A CA 1
ATOM 684 C C . VAL A 1 86 ? -10.593 -4.618 -8.039 1.00 76.25 86 VAL A C 1
ATOM 686 O O . VAL A 1 86 ? -11.447 -3.874 -8.521 1.00 76.25 86 VAL A O 1
ATOM 689 N N . ASP A 1 87 ? -10.827 -5.885 -7.701 1.00 77.38 87 ASP A N 1
ATOM 690 C CA . ASP A 1 87 ? -12.125 -6.552 -7.826 1.00 77.38 87 ASP A CA 1
ATOM 691 C C . ASP A 1 87 ? -12.465 -7.268 -6.500 1.00 77.38 87 ASP A C 1
ATOM 693 O O . ASP A 1 87 ? -11.631 -8.036 -6.008 1.00 77.38 87 ASP A O 1
ATOM 697 N N . PRO A 1 88 ? -13.633 -7.012 -5.877 1.00 72.50 88 PRO A N 1
ATOM 698 C CA . PRO A 1 88 ? -14.652 -6.044 -6.287 1.00 72.50 88 PRO A CA 1
ATOM 699 C C . PRO A 1 88 ? -14.156 -4.597 -6.186 1.00 72.50 88 PRO A C 1
ATOM 701 O O . PRO A 1 88 ? -13.465 -4.229 -5.237 1.00 72.50 88 PRO A O 1
ATOM 704 N N . ASN A 1 89 ? -14.526 -3.756 -7.158 1.00 68.81 89 ASN A N 1
ATOM 705 C CA . ASN A 1 89 ? -14.211 -2.322 -7.147 1.00 68.81 89 ASN A CA 1
ATOM 706 C C . ASN A 1 89 ? -15.117 -1.582 -6.144 1.00 68.81 89 ASN A C 1
ATOM 708 O O . ASN A 1 89 ? -16.052 -0.873 -6.520 1.00 68.81 89 ASN A O 1
ATOM 712 N N . ILE A 1 90 ? -14.877 -1.808 -4.853 1.00 72.75 90 ILE A N 1
ATOM 713 C CA . ILE A 1 90 ? -15.623 -1.208 -3.744 1.00 72.75 90 ILE A CA 1
ATOM 714 C C . ILE A 1 90 ? -14.826 -0.046 -3.156 1.00 72.75 90 ILE A C 1
ATOM 716 O O . ILE A 1 90 ? -13.735 -0.261 -2.641 1.00 72.75 90 ILE A O 1
ATOM 720 N N . ASN A 1 91 ? -15.358 1.182 -3.242 1.00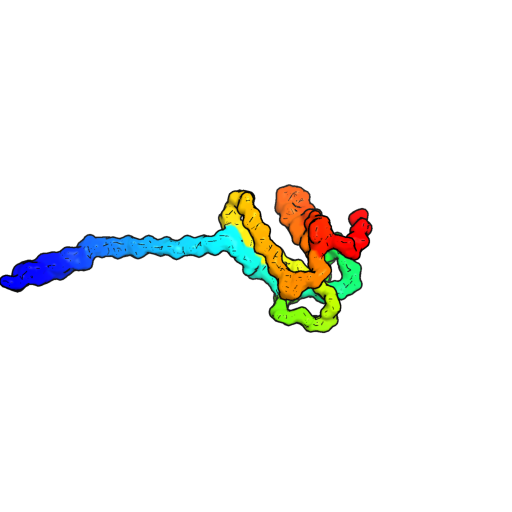 79.25 91 ASN A N 1
ATOM 721 C CA . ASN A 1 91 ? -14.891 2.396 -2.541 1.00 79.25 91 ASN A CA 1
ATOM 722 C C . ASN A 1 91 ? -13.374 2.440 -2.245 1.00 79.25 91 ASN A C 1
ATOM 724 O O . ASN A 1 91 ? -12.950 2.639 -1.106 1.00 79.25 91 ASN A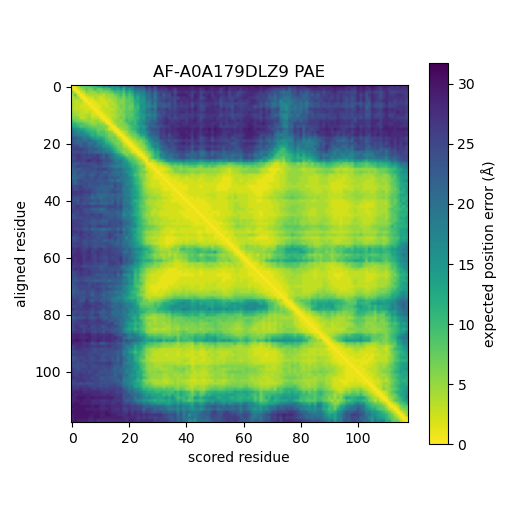 O 1
ATOM 728 N N . THR A 1 92 ? -12.553 2.197 -3.268 1.00 81.44 92 THR A N 1
ATOM 729 C CA . THR A 1 92 ? -11.118 1.942 -3.105 1.00 81.44 92 THR A CA 1
ATOM 730 C C . THR A 1 92 ? -10.335 3.220 -3.302 1.00 81.44 92 THR A C 1
ATOM 732 O O . THR A 1 92 ? -10.373 3.784 -4.384 1.00 81.44 92 THR A O 1
ATOM 735 N N . CYS A 1 93 ? -9.563 3.618 -2.293 1.00 86.00 93 CYS A N 1
ATOM 736 C CA . CYS A 1 93 ? -8.659 4.762 -2.350 1.00 86.00 93 CYS A CA 1
ATOM 737 C C . CYS A 1 93 ? -7.247 4.309 -2.740 1.00 86.00 93 CYS A C 1
ATOM 739 O O . CYS A 1 93 ? -6.709 3.386 -2.128 1.00 86.00 93 CYS A O 1
ATOM 741 N N . LEU A 1 94 ? -6.621 4.966 -3.723 1.00 86.88 94 LEU A N 1
ATOM 742 C CA . LEU A 1 94 ? -5.278 4.607 -4.187 1.00 86.88 94 LEU A CA 1
ATOM 743 C C . LEU A 1 94 ? -4.240 5.653 -3.771 1.00 86.88 94 LEU A C 1
ATOM 745 O O . LEU A 1 94 ? -4.350 6.837 -4.099 1.00 86.88 94 LEU A O 1
ATOM 749 N N . PHE A 1 95 ? -3.181 5.174 -3.119 1.00 89.44 95 PHE A N 1
ATOM 750 C CA . PHE A 1 95 ? -2.015 5.961 -2.733 1.00 89.44 95 PHE A CA 1
ATOM 751 C C . PHE A 1 95 ? -0.765 5.398 -3.403 1.00 89.44 95 PHE A C 1
ATOM 753 O O . PHE A 1 95 ? -0.560 4.188 -3.433 1.00 89.44 95 PHE A O 1
ATOM 760 N N . THR A 1 96 ? 0.087 6.264 -3.944 1.00 88.56 96 THR A N 1
ATOM 761 C CA . THR A 1 96 ? 1.336 5.859 -4.605 1.00 88.56 96 THR A CA 1
ATOM 762 C C . THR A 1 96 ? 2.522 6.541 -3.950 1.00 88.56 96 THR A C 1
ATOM 764 O O . THR A 1 96 ? 2.514 7.755 -3.752 1.00 88.56 96 THR A O 1
ATOM 767 N N . PHE A 1 97 ? 3.567 5.784 -3.628 1.00 88.44 97 PHE A N 1
ATOM 768 C CA . PHE A 1 97 ? 4.794 6.363 -3.100 1.00 88.44 97 PHE A CA 1
ATOM 769 C C . PHE A 1 97 ? 5.670 6.903 -4.236 1.00 88.44 97 PHE A C 1
ATOM 771 O O . PHE A 1 97 ? 6.124 6.157 -5.102 1.00 88.44 97 PHE A O 1
ATOM 778 N N . ASN A 1 98 ? 5.944 8.207 -4.226 1.00 86.62 98 ASN A N 1
ATOM 779 C CA . ASN A 1 98 ? 6.898 8.820 -5.139 1.00 86.62 98 ASN A CA 1
ATOM 780 C C . ASN A 1 98 ? 8.307 8.735 -4.540 1.00 86.62 98 ASN A C 1
ATOM 782 O O . ASN A 1 98 ? 8.637 9.435 -3.582 1.00 86.62 98 ASN A O 1
ATOM 786 N N . LYS A 1 99 ? 9.158 7.896 -5.139 1.00 83.06 99 LYS A N 1
ATOM 787 C CA . LYS A 1 99 ? 10.538 7.673 -4.684 1.00 83.06 99 LYS A CA 1
ATOM 788 C C . LYS A 1 99 ? 11.430 8.918 -4.800 1.00 83.06 99 LYS A C 1
ATOM 790 O O . LYS A 1 99 ? 12.343 9.067 -3.992 1.00 83.06 99 LYS A O 1
ATOM 795 N N . ILE A 1 100 ? 11.169 9.803 -5.767 1.00 85.25 100 ILE A N 1
ATOM 796 C CA . ILE A 1 100 ? 11.958 11.024 -6.002 1.00 85.25 100 ILE A CA 1
ATOM 797 C C . ILE A 1 100 ? 11.681 12.042 -4.894 1.00 85.25 100 ILE A C 1
ATOM 799 O O . ILE A 1 100 ? 12.605 12.524 -4.247 1.00 85.25 100 ILE A O 1
ATOM 803 N N . SER A 1 101 ? 10.406 12.342 -4.639 1.00 89.38 101 SER A N 1
ATOM 804 C CA . SER A 1 101 ? 10.014 13.311 -3.609 1.00 89.38 101 SER A CA 1
ATOM 805 C C . SER A 1 101 ? 9.940 12.716 -2.201 1.00 89.38 101 SER A C 1
ATOM 807 O O . SER A 1 101 ? 9.793 13.468 -1.239 1.00 89.38 101 SER A O 1
ATOM 809 N N . LYS A 1 102 ? 10.039 11.384 -2.074 1.00 88.19 102 LYS A N 1
ATOM 810 C CA . LYS A 1 102 ? 9.844 10.610 -0.837 1.00 88.19 102 LYS A CA 1
ATOM 811 C C . LYS A 1 102 ? 8.500 10.901 -0.161 1.00 88.19 102 LYS A C 1
ATOM 813 O O . LYS A 1 102 ? 8.409 10.953 1.064 1.00 88.19 102 LYS A O 1
ATOM 818 N N . LYS A 1 103 ? 7.455 11.122 -0.961 1.00 88.25 103 LYS A N 1
ATOM 819 C CA . LYS A 1 103 ? 6.108 11.464 -0.485 1.00 88.25 103 LYS A CA 1
ATOM 820 C C . LYS A 1 103 ? 5.068 10.511 -1.049 1.00 88.25 103 LYS A C 1
ATOM 822 O O . LYS A 1 103 ? 5.178 10.055 -2.186 1.00 88.25 103 LYS A O 1
ATOM 827 N N . TRP A 1 104 ? 4.034 10.263 -0.256 1.00 89.62 104 TRP A N 1
ATOM 828 C CA . TRP A 1 104 ? 2.824 9.606 -0.726 1.00 89.62 104 TRP A CA 1
ATOM 829 C C . TRP A 1 104 ? 1.981 10.590 -1.535 1.00 89.62 104 TRP A C 1
ATOM 831 O O . TRP A 1 104 ? 1.754 11.722 -1.114 1.00 89.62 104 TRP A O 1
ATOM 841 N N . LEU A 1 105 ? 1.544 10.148 -2.708 1.00 87.94 105 LEU A N 1
ATOM 842 C CA . LEU A 1 105 ? 0.627 10.855 -3.586 1.00 87.94 105 LEU A CA 1
ATOM 843 C C . LEU A 1 105 ? -0.746 10.202 -3.475 1.00 87.94 105 LEU A C 1
ATOM 845 O O . LEU A 1 105 ? -0.857 8.976 -3.535 1.00 87.94 105 LEU A O 1
ATOM 849 N N . VAL A 1 106 ? -1.779 11.022 -3.322 1.00 83.75 106 VAL A N 1
ATOM 850 C CA . VAL A 1 106 ? -3.174 10.577 -3.340 1.00 83.75 106 VAL A CA 1
ATOM 851 C C . VAL A 1 106 ? -3.665 10.629 -4.777 1.00 83.75 106 VAL A C 1
ATOM 853 O O . VAL A 1 106 ? -3.462 11.642 -5.446 1.00 83.75 106 VAL A O 1
ATOM 856 N N . ASN A 1 107 ? -4.311 9.568 -5.256 1.00 78.81 107 ASN A N 1
ATOM 857 C CA . ASN A 1 107 ? -5.009 9.613 -6.532 1.00 78.81 107 ASN A CA 1
ATOM 858 C C . ASN A 1 107 ? -6.484 9.996 -6.291 1.00 78.81 107 ASN A C 1
ATOM 860 O O . ASN A 1 107 ? -7.277 9.140 -5.892 1.00 78.81 107 ASN A O 1
ATOM 864 N N . PRO A 1 108 ? -6.874 11.268 -6.501 1.00 66.69 108 PRO A N 1
ATOM 865 C CA . PRO A 1 108 ? -8.187 11.773 -6.102 1.00 66.69 108 PRO A CA 1
ATOM 866 C C . PRO A 1 108 ? -9.345 11.082 -6.829 1.00 66.69 108 PRO A C 1
ATOM 868 O O . PRO A 1 108 ? -10.426 10.972 -6.261 1.00 66.69 108 PRO A O 1
ATOM 871 N N . SER A 1 109 ? -9.116 10.543 -8.032 1.00 67.62 109 SER A N 1
ATOM 872 C CA . SER A 1 109 ? -10.121 9.793 -8.797 1.00 67.62 109 SER A CA 1
ATOM 873 C C . SER A 1 109 ? -10.599 8.517 -8.094 1.00 67.62 109 SER A C 1
ATOM 875 O O . SER A 1 109 ? -11.654 7.996 -8.435 1.00 67.62 109 SER A O 1
ATOM 877 N N . PHE A 1 110 ? -9.839 8.031 -7.112 1.00 68.06 110 PHE A N 1
ATOM 878 C CA . PHE A 1 110 ? -10.137 6.831 -6.334 1.00 68.06 110 PHE A CA 1
ATOM 879 C C . PHE A 1 110 ? -10.604 7.170 -4.904 1.00 68.06 110 PHE A C 1
ATOM 881 O O . PHE A 1 110 ? -11.190 6.343 -4.220 1.00 68.06 110 PHE A O 1
ATOM 888 N N . CYS A 1 111 ? -10.419 8.406 -4.435 1.00 67.94 111 CYS A N 1
ATOM 889 C CA . CYS A 1 111 ? -10.574 8.744 -3.015 1.00 67.94 111 CYS A CA 1
ATOM 890 C C . CYS A 1 111 ? -11.855 9.513 -2.662 1.00 67.94 111 CYS A C 1
ATOM 892 O O . CYS A 1 111 ? -11.869 10.226 -1.660 1.00 67.94 111 CYS A O 1
ATOM 894 N N . ALA A 1 112 ? -12.929 9.368 -3.446 1.00 56.59 112 ALA A N 1
ATOM 895 C CA . ALA A 1 112 ? -14.116 10.234 -3.408 1.00 56.59 112 ALA A CA 1
ATOM 896 C C . ALA A 1 112 ? -14.828 10.380 -2.039 1.00 56.59 112 ALA A C 1
ATOM 898 O O . ALA A 1 112 ? -15.651 11.277 -1.900 1.00 56.59 112 ALA A O 1
ATOM 899 N N . ASN A 1 113 ? -14.508 9.559 -1.027 1.00 52.00 113 ASN A N 1
ATOM 900 C CA . ASN A 1 113 ? -15.142 9.590 0.299 1.00 52.00 113 ASN A CA 1
ATOM 901 C C . ASN A 1 113 ? -14.173 9.702 1.495 1.00 52.00 113 ASN A C 1
ATOM 903 O O . ASN A 1 113 ? -14.619 9.634 2.640 1.00 52.00 113 ASN A O 1
ATOM 907 N N . LEU A 1 114 ? -12.864 9.882 1.284 1.00 52.22 114 LEU A N 1
ATOM 908 C CA . LEU A 1 114 ? -11.953 10.159 2.400 1.00 52.22 114 LEU A CA 1
ATOM 909 C C . LEU A 1 114 ? -12.013 11.651 2.734 1.00 52.22 114 LEU A C 1
ATOM 911 O O . LEU A 1 114 ? -11.516 12.478 1.975 1.00 52.22 114 LEU A O 1
ATOM 915 N N . GLN A 1 115 ? -12.597 12.001 3.883 1.00 41.34 115 GLN A N 1
ATOM 916 C CA . GLN A 1 115 ? -12.424 13.323 4.488 1.00 41.34 115 GLN A CA 1
ATOM 917 C C . GLN A 1 115 ? -10.938 13.505 4.827 1.00 41.34 115 GLN A C 1
ATOM 919 O O . GLN A 1 115 ? -10.451 13.075 5.871 1.00 41.34 115 GLN A O 1
ATOM 924 N N . THR A 1 116 ? -10.184 14.082 3.897 1.00 43.25 116 THR A N 1
ATOM 925 C CA . THR A 1 116 ? -8.757 14.340 4.059 1.00 43.25 116 THR A CA 1
ATOM 926 C C . THR A 1 116 ? -8.554 15.532 4.987 1.00 43.25 116 THR A C 1
ATOM 928 O O . THR A 1 116 ? -8.553 16.676 4.540 1.00 43.25 116 THR A O 1
ATOM 931 N N . ASN A 1 117 ? -8.335 15.267 6.272 1.00 37.41 117 ASN A N 1
ATOM 932 C CA . ASN A 1 117 ? -7.498 16.145 7.084 1.00 37.41 117 ASN A CA 1
ATOM 933 C C . ASN A 1 117 ? -6.042 15.802 6.734 1.00 37.41 117 ASN A C 1
ATOM 935 O O . ASN A 1 117 ? -5.498 14.817 7.238 1.00 37.41 117 ASN A O 1
ATOM 939 N N . VAL A 1 118 ? -5.481 16.540 5.771 1.00 43.91 118 VAL A N 1
ATOM 940 C CA . VAL A 1 118 ? -4.044 16.534 5.439 1.00 43.91 118 VAL A CA 1
ATOM 941 C C . VAL A 1 118 ? -3.285 17.337 6.484 1.00 43.91 118 VAL A C 1
ATOM 943 O O . VAL A 1 118 ? -3.784 18.428 6.836 1.00 43.91 118 VAL A O 1
#

pLDDT: mean 76.78, std 14.44, range [37.41, 95.0]

Mean predicted aligned error: 12.42 Å